Protein AF-A0A396HWR1-F1 (afdb_monomer_lite)

Sequence (103 aa):
MTTCLCCSFVNDVKPKALEPFNDYQQVEIIKKGYGFRAKSVASDGIPPGLLRKKRWKLKASTPRNHHLSEALGSNDSLRLKLPNFNFPIFNDCSESGIVHLCL

pLDDT: mean 78.39, std 14.37, range [38.88, 94.94]

Foldseek 3Di:
DDDDDDDDDDDDDDDDPDDPPPQLNDWDWDDDPQAIAIDGSPPPHQDDDPNNDPRDHDDDDDDPPDDDDDDDPPPVVVVVDDPDPPDDPPDPDDDDDDDDDDD

Radius of gyration: 20.49 Å; chains: 1; bounding box: 56×48×33 Å

Structure (mmCIF, N/CA/C/O backbone):
data_AF-A0A396HWR1-F1
#
_entry.id   AF-A0A396HWR1-F1
#
loop_
_atom_site.group_PDB
_atom_site.id
_atom_site.type_symbol
_atom_site.label_atom_id
_atom_site.label_alt_id
_atom_site.label_comp_id
_atom_site.label_asym_id
_atom_site.label_entity_id
_atom_site.label_seq_id
_atom_site.pdbx_PDB_ins_code
_atom_site.Cartn_x
_atom_site.Cartn_y
_atom_site.Cartn_z
_atom_site.occupancy
_atom_site.B_iso_or_equiv
_atom_site.auth_seq_id
_atom_site.auth_comp_id
_atom_site.auth_asym_id
_atom_site.auth_atom_id
_atom_site.pdbx_PDB_model_num
ATOM 1 N N . MET A 1 1 ? 9.710 -14.197 -15.052 1.00 64.75 1 MET A N 1
ATOM 2 C CA . MET A 1 1 ? 9.563 -14.620 -13.643 1.00 64.75 1 MET A CA 1
ATOM 3 C C . MET A 1 1 ? 10.560 -15.734 -13.411 1.00 64.75 1 MET A C 1
ATOM 5 O O . MET A 1 1 ? 10.519 -16.707 -14.150 1.00 64.75 1 MET A O 1
ATOM 9 N N . THR A 1 2 ? 11.488 -15.563 -12.476 1.00 68.12 2 THR A N 1
ATOM 10 C CA . THR A 1 2 ? 12.534 -16.560 -12.216 1.00 68.12 2 THR A CA 1
ATOM 11 C C . THR A 1 2 ? 12.135 -17.360 -10.988 1.00 68.12 2 THR A C 1
ATOM 13 O O . THR A 1 2 ? 11.920 -16.789 -9.919 1.00 68.12 2 THR A O 1
ATOM 16 N N . THR A 1 3 ? 11.989 -18.670 -11.133 1.00 63.16 3 THR A N 1
ATOM 17 C CA . THR A 1 3 ? 11.651 -19.578 -10.033 1.00 63.16 3 THR A CA 1
ATOM 18 C C . THR A 1 3 ? 12.909 -20.313 -9.591 1.00 63.16 3 THR A C 1
ATOM 20 O O . THR A 1 3 ? 13.516 -21.017 -10.392 1.00 63.16 3 THR A O 1
ATOM 23 N N . CYS A 1 4 ? 13.309 -20.158 -8.330 1.00 54.94 4 CYS A N 1
ATOM 24 C CA . CYS A 1 4 ? 14.397 -20.928 -7.726 1.00 54.94 4 CYS A CA 1
ATOM 25 C C . CYS A 1 4 ? 13.879 -21.608 -6.460 1.00 54.94 4 CYS A C 1
ATOM 27 O O . CYS A 1 4 ? 13.476 -20.900 -5.541 1.00 54.94 4 CYS A O 1
ATOM 29 N N . LEU A 1 5 ? 13.899 -22.949 -6.441 1.00 66.75 5 LEU A N 1
ATOM 30 C CA . LEU A 1 5 ? 13.613 -23.889 -5.338 1.00 66.75 5 LEU A CA 1
ATOM 31 C C . LEU A 1 5 ? 12.325 -23.635 -4.522 1.00 66.75 5 LEU A C 1
ATOM 33 O O . LEU A 1 5 ? 11.422 -24.463 -4.528 1.00 66.75 5 LEU A O 1
ATOM 37 N N . CYS A 1 6 ? 12.217 -22.501 -3.832 1.00 60.34 6 CYS A N 1
ATOM 38 C CA . CYS A 1 6 ? 11.095 -22.097 -2.979 1.00 60.34 6 CYS A CA 1
ATOM 39 C C . CYS A 1 6 ? 10.694 -20.611 -3.123 1.00 60.34 6 CYS A C 1
ATOM 41 O O . CYS A 1 6 ? 9.816 -20.129 -2.404 1.00 60.34 6 CYS A O 1
ATOM 43 N N . CYS A 1 7 ? 11.295 -19.884 -4.070 1.00 61.53 7 CYS A N 1
ATOM 44 C CA . CYS A 1 7 ? 11.106 -18.451 -4.271 1.00 61.53 7 CYS A CA 1
ATOM 45 C C . CYS A 1 7 ? 10.810 -18.120 -5.740 1.00 61.53 7 CYS A C 1
ATOM 47 O O . CYS A 1 7 ? 11.540 -18.508 -6.654 1.00 61.53 7 CYS A O 1
ATOM 49 N N . SER A 1 8 ? 9.755 -17.337 -5.963 1.00 68.94 8 SER A N 1
ATOM 50 C CA . SER A 1 8 ? 9.475 -16.683 -7.240 1.00 68.94 8 SER A CA 1
ATOM 51 C C . SER A 1 8 ? 9.969 -15.238 -7.193 1.00 68.94 8 SER A C 1
ATOM 53 O O . SER A 1 8 ? 9.461 -14.431 -6.407 1.00 68.94 8 SER A O 1
ATOM 55 N N . PHE A 1 9 ? 10.926 -14.901 -8.052 1.00 72.50 9 PHE A N 1
ATOM 56 C CA . PHE A 1 9 ? 11.429 -13.544 -8.223 1.00 72.50 9 PHE A CA 1
ATOM 57 C C . PHE A 1 9 ? 10.797 -12.920 -9.469 1.00 72.50 9 PHE A C 1
ATOM 59 O O . PHE A 1 9 ? 10.895 -13.442 -10.585 1.00 72.50 9 PHE A O 1
ATOM 66 N N . VAL A 1 10 ? 10.115 -11.796 -9.267 1.00 82.94 10 VAL A N 1
ATOM 67 C CA . VAL A 1 10 ? 9.589 -10.955 -10.346 1.00 82.94 10 VAL A CA 1
ATOM 68 C C . VAL A 1 10 ? 10.279 -9.614 -10.215 1.00 82.94 10 VAL A C 1
ATOM 70 O O . VAL A 1 10 ? 10.230 -9.009 -9.140 1.00 82.94 10 VAL A O 1
ATOM 73 N N . ASN A 1 11 ? 10.934 -9.206 -11.298 1.00 85.56 11 ASN A N 1
ATOM 74 C CA . ASN A 1 11 ? 11.530 -7.889 -11.418 1.00 85.56 11 ASN A CA 1
ATOM 75 C C . ASN A 1 11 ? 10.404 -6.888 -11.639 1.00 85.56 11 ASN A C 1
ATOM 77 O O . ASN A 1 11 ? 9.645 -7.016 -12.601 1.00 85.56 11 ASN A O 1
ATOM 81 N N . ASP A 1 12 ? 10.292 -5.928 -10.731 1.00 87.25 12 ASP A N 1
ATOM 82 C CA . ASP A 1 12 ? 9.297 -4.877 -10.863 1.00 87.25 12 ASP A CA 1
ATOM 83 C C . ASP A 1 12 ? 9.686 -3.956 -12.026 1.00 87.25 12 ASP A C 1
ATOM 85 O O . ASP A 1 12 ? 10.856 -3.611 -12.218 1.00 87.25 12 ASP A O 1
ATOM 89 N N . VAL A 1 13 ? 8.692 -3.572 -12.823 1.00 88.06 13 VAL A N 1
ATOM 90 C CA . VAL A 1 13 ? 8.870 -2.567 -13.874 1.00 88.06 13 VAL A CA 1
ATOM 91 C C . VAL A 1 13 ? 9.071 -1.186 -13.246 1.00 88.06 13 VAL A C 1
ATOM 93 O O . VAL A 1 13 ? 8.654 -0.940 -12.112 1.00 88.06 13 VAL A O 1
ATOM 96 N N . LYS A 1 14 ? 9.696 -0.259 -13.984 1.00 90.88 14 LYS A N 1
ATOM 97 C CA . LYS A 1 14 ? 9.815 1.133 -13.526 1.00 90.88 14 LYS A CA 1
ATOM 98 C C . LYS A 1 14 ? 8.417 1.708 -13.231 1.00 90.88 14 LYS A C 1
ATOM 100 O O . LYS A 1 14 ? 7.522 1.497 -14.056 1.00 90.88 14 LYS A O 1
ATOM 105 N N . PRO A 1 15 ? 8.229 2.429 -12.107 1.00 88.38 15 PRO A N 1
ATOM 106 C CA . PRO A 1 15 ? 6.963 3.086 -11.806 1.00 88.38 15 PRO A CA 1
ATOM 107 C C . PRO A 1 15 ? 6.517 3.985 -12.960 1.00 88.38 15 PRO A C 1
ATOM 109 O O . PRO A 1 15 ? 7.336 4.674 -13.571 1.00 88.38 15 PRO A O 1
ATOM 112 N N . LYS A 1 16 ? 5.219 3.959 -13.251 1.00 89.69 16 LYS A N 1
ATOM 113 C CA . LYS A 1 16 ? 4.562 4.826 -14.233 1.00 89.69 16 LYS A CA 1
ATOM 1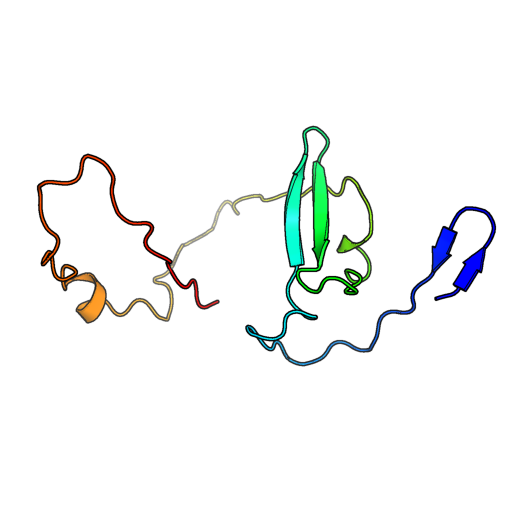14 C C . LYS A 1 16 ? 3.667 5.827 -13.505 1.00 89.69 16 LYS A C 1
ATOM 116 O O . LYS A 1 16 ? 3.423 5.675 -12.309 1.00 89.69 16 LYS A O 1
ATOM 121 N N . ALA A 1 17 ? 3.201 6.846 -14.224 1.00 94.62 17 ALA A N 1
ATOM 122 C CA . ALA A 1 17 ? 2.181 7.750 -13.704 1.00 94.62 17 ALA A CA 1
ATOM 123 C C . ALA A 1 17 ? 0.930 6.959 -13.281 1.00 94.62 17 ALA A C 1
ATOM 125 O O . ALA A 1 17 ? 0.606 5.940 -13.901 1.00 94.62 17 ALA A O 1
ATOM 126 N N . LEU A 1 18 ? 0.269 7.423 -12.215 1.00 89.88 18 LEU A N 1
ATOM 127 C CA . LEU A 1 18 ? -0.944 6.795 -11.706 1.00 89.88 18 LEU A CA 1
ATOM 128 C C . LEU A 1 18 ? -2.057 6.903 -12.752 1.00 89.88 18 LEU A C 1
ATOM 130 O O . LEU A 1 18 ? -2.445 8.000 -13.143 1.00 89.88 18 LEU A O 1
ATOM 134 N N . GLU A 1 19 ? -2.581 5.756 -13.163 1.00 94.56 19 GLU A N 1
ATOM 135 C CA . GLU A 1 19 ? -3.728 5.618 -14.055 1.00 94.56 19 GLU A CA 1
ATOM 136 C C . GLU A 1 19 ? -4.842 4.910 -13.272 1.00 94.56 19 GLU A C 1
ATOM 138 O O . GLU A 1 19 ? -4.823 3.682 -13.164 1.00 94.56 19 GLU A O 1
ATOM 143 N N . PRO A 1 20 ? -5.808 5.650 -12.696 1.00 87.44 20 PRO A N 1
ATOM 144 C CA . PRO A 1 20 ? -6.773 5.085 -11.752 1.00 87.44 20 PRO A CA 1
ATOM 145 C C . PRO A 1 20 ? -7.599 3.923 -12.308 1.00 87.44 20 PRO A C 1
ATOM 147 O O . PRO A 1 20 ? -7.957 3.026 -11.558 1.00 87.44 20 PRO A O 1
ATOM 150 N N . PHE A 1 21 ? -7.868 3.906 -13.615 1.00 91.94 21 PHE A N 1
ATOM 151 C CA . PHE A 1 21 ? -8.657 2.866 -14.291 1.00 91.94 21 PHE A CA 1
ATOM 152 C C . PHE A 1 21 ? -7.807 1.737 -14.890 1.00 91.94 21 PHE A C 1
ATOM 154 O O . PHE A 1 21 ? -8.327 0.883 -15.599 1.00 91.94 21 PHE A O 1
ATOM 161 N N . ASN A 1 22 ? -6.496 1.739 -14.645 1.00 92.75 22 ASN A N 1
ATOM 162 C CA . ASN A 1 22 ? -5.612 0.676 -15.092 1.00 92.75 22 ASN A CA 1
ATOM 163 C C . ASN A 1 22 ? -5.559 -0.433 -14.033 1.00 92.75 22 ASN A C 1
ATOM 165 O O . ASN A 1 22 ? -4.905 -0.289 -12.997 1.00 92.75 22 ASN A O 1
ATOM 169 N N . ASP A 1 23 ? -6.203 -1.564 -14.316 1.00 94.62 23 ASP A N 1
ATOM 170 C CA . ASP A 1 23 ? -6.298 -2.710 -13.402 1.00 94.62 23 ASP A CA 1
ATOM 171 C C . ASP A 1 23 ? -4.933 -3.265 -12.961 1.00 94.62 23 ASP A C 1
ATOM 173 O O . ASP A 1 23 ? -4.809 -3.831 -11.871 1.00 94.62 23 ASP A O 1
ATOM 1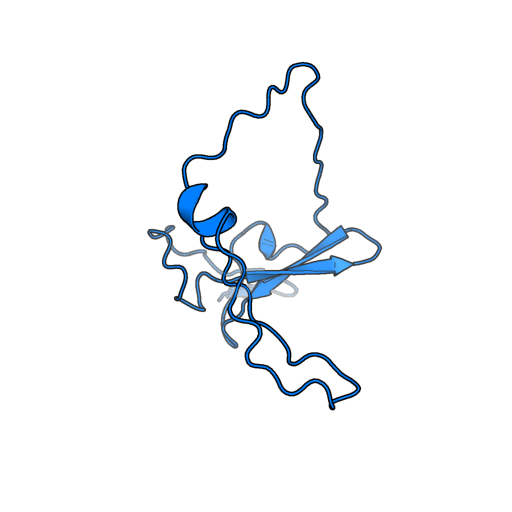77 N N . TYR A 1 24 ? -3.881 -3.072 -13.766 1.00 92.62 24 TYR A N 1
ATOM 178 C CA . TYR A 1 24 ? -2.515 -3.478 -13.422 1.00 92.62 24 TYR A CA 1
ATOM 179 C C . TYR A 1 24 ? -1.854 -2.561 -12.383 1.00 92.62 24 TYR A C 1
ATOM 181 O O . TYR A 1 24 ? -0.873 -2.962 -11.753 1.00 92.62 24 TYR A O 1
ATOM 189 N N . GLN A 1 25 ? -2.366 -1.342 -12.191 1.00 91.94 25 GLN A N 1
ATOM 190 C CA . GLN A 1 25 ? -1.932 -0.432 -11.128 1.00 91.94 25 GLN A CA 1
ATOM 191 C C . GLN A 1 25 ? -2.793 -0.559 -9.864 1.00 91.94 25 GLN A C 1
ATOM 193 O O . GLN A 1 25 ? -2.361 -0.157 -8.781 1.00 91.94 25 GLN A O 1
ATOM 198 N N . GLN A 1 26 ? -3.983 -1.153 -9.976 1.00 93.44 26 GLN A N 1
ATOM 199 C CA . GLN A 1 26 ? -4.882 -1.352 -8.849 1.00 93.44 26 GLN A CA 1
ATOM 200 C C . GLN A 1 26 ? -4.516 -2.587 -8.017 1.00 93.44 26 GLN A C 1
ATOM 202 O O . GLN A 1 26 ? -4.223 -3.684 -8.512 1.00 93.44 26 GLN A O 1
ATOM 207 N N . VAL A 1 27 ? -4.580 -2.409 -6.699 1.00 93.56 27 VAL A N 1
ATOM 208 C CA . VAL A 1 27 ? -4.330 -3.459 -5.715 1.00 93.56 27 VAL A CA 1
ATOM 209 C C . VAL A 1 27 ? -5.385 -3.423 -4.619 1.00 93.56 27 VAL A C 1
ATOM 211 O O . VAL A 1 27 ? -5.690 -2.380 -4.049 1.00 93.56 27 VAL A O 1
ATOM 214 N N . GLU A 1 28 ? -5.907 -4.591 -4.276 1.00 94.06 28 GLU A N 1
ATOM 215 C CA . GLU A 1 28 ? -6.805 -4.776 -3.148 1.00 94.06 28 GLU A CA 1
ATOM 216 C C . GLU A 1 28 ? -5.983 -5.033 -1.878 1.00 94.06 28 GLU A C 1
ATOM 218 O O . GLU A 1 28 ? -5.185 -5.978 -1.810 1.00 94.06 28 GLU A O 1
ATOM 223 N N . ILE A 1 29 ? -6.178 -4.199 -0.853 1.00 93.19 29 ILE A N 1
ATOM 224 C CA . ILE A 1 29 ? -5.568 -4.381 0.466 1.00 93.19 29 ILE A CA 1
ATOM 225 C C . ILE A 1 29 ? -6.518 -5.182 1.352 1.00 93.19 29 ILE A C 1
ATOM 227 O O . ILE A 1 29 ? -7.591 -4.726 1.731 1.00 93.19 29 ILE A O 1
ATOM 231 N N . ILE A 1 30 ? -6.069 -6.364 1.761 1.00 92.69 30 ILE A N 1
ATOM 232 C CA . ILE A 1 30 ? -6.856 -7.303 2.551 1.00 92.69 30 ILE A CA 1
ATOM 233 C C . ILE A 1 30 ? -6.289 -7.364 3.970 1.00 92.69 30 ILE A C 1
ATOM 235 O O . ILE A 1 30 ? -5.150 -7.799 4.190 1.00 92.69 30 ILE A O 1
ATOM 239 N N . LYS A 1 31 ? -7.106 -6.986 4.958 1.00 91.25 31 LYS A N 1
ATOM 240 C CA . LYS A 1 31 ? -6.797 -7.158 6.384 1.00 91.25 31 LYS A CA 1
ATOM 241 C C . LYS A 1 31 ? -6.917 -8.633 6.782 1.00 91.25 31 LYS A C 1
ATOM 243 O O . LYS A 1 31 ? -7.885 -9.313 6.450 1.00 91.25 31 LYS A O 1
ATOM 248 N N . LYS A 1 32 ? -5.931 -9.138 7.517 1.00 89.62 32 LYS A N 1
ATOM 249 C CA . LYS A 1 32 ? -5.892 -10.469 8.140 1.00 89.62 32 LYS A CA 1
ATOM 250 C C . LYS A 1 32 ? -5.594 -10.313 9.636 1.00 89.62 32 LYS A C 1
ATOM 252 O O . LYS A 1 32 ? -5.105 -9.276 10.072 1.00 89.62 32 LYS A O 1
ATOM 257 N N . GLY A 1 33 ? -5.851 -11.353 10.432 1.00 89.06 33 GLY A N 1
ATOM 258 C CA . GLY A 1 33 ? -5.651 -11.294 11.890 1.00 89.06 33 GLY A CA 1
ATOM 259 C C . GLY A 1 33 ? -4.223 -10.919 12.320 1.00 89.06 33 GLY A C 1
ATOM 260 O O . GLY A 1 33 ? -4.034 -10.274 13.341 1.00 89.06 33 GLY A O 1
ATOM 261 N N . TYR A 1 34 ? -3.217 -11.257 11.511 1.00 87.56 34 TYR A N 1
ATOM 262 C CA . TYR A 1 34 ? -1.793 -11.021 11.790 1.00 87.56 34 TYR A CA 1
ATOM 263 C C . TYR A 1 34 ? -1.147 -9.942 10.899 1.00 87.56 34 TYR A C 1
ATOM 265 O O . TYR A 1 34 ? 0.075 -9.915 10.753 1.00 87.56 34 TYR A O 1
ATOM 273 N N . GLY A 1 35 ? -1.941 -9.074 10.267 1.00 91.19 35 GLY A N 1
ATOM 274 C CA . GLY A 1 35 ? -1.448 -7.983 9.419 1.00 91.19 35 GLY A CA 1
ATOM 275 C C . GLY A 1 35 ? -2.212 -7.882 8.107 1.00 91.19 35 GLY A C 1
ATOM 276 O O . GLY A 1 35 ? -3.360 -8.297 8.012 1.00 91.19 35 GLY A O 1
ATOM 277 N N . PHE A 1 36 ? -1.573 -7.353 7.077 1.00 92.62 36 PHE A N 1
ATOM 278 C CA . PHE A 1 36 ? -2.198 -7.108 5.785 1.00 92.62 36 PHE A CA 1
ATOM 279 C C . PHE A 1 36 ? -1.529 -7.923 4.678 1.00 92.62 36 PHE A C 1
ATOM 281 O O . PHE A 1 36 ? -0.403 -8.427 4.805 1.00 92.62 36 PHE A O 1
ATOM 288 N N . ARG A 1 37 ? -2.265 -8.090 3.585 1.00 92.44 37 ARG A N 1
ATOM 289 C CA . ARG A 1 37 ? -1.794 -8.655 2.323 1.00 92.44 37 ARG A CA 1
ATOM 290 C C . ARG A 1 37 ? -2.358 -7.804 1.192 1.00 92.44 37 ARG A C 1
ATOM 292 O O . ARG A 1 37 ? -3.457 -7.286 1.335 1.00 92.44 37 ARG A O 1
ATOM 299 N N . ALA A 1 38 ? -1.637 -7.703 0.082 1.00 93.19 38 ALA A N 1
ATOM 300 C CA . ALA A 1 38 ? -2.186 -7.142 -1.143 1.00 93.19 38 ALA A CA 1
ATOM 301 C C . ALA A 1 38 ? -2.446 -8.233 -2.191 1.00 93.19 38 ALA A C 1
ATOM 303 O O . ALA A 1 38 ? -1.766 -9.270 -2.212 1.00 93.19 38 ALA A O 1
ATOM 304 N N . LYS A 1 39 ? -3.419 -7.983 -3.061 1.00 93.06 39 LYS A N 1
ATOM 305 C CA . LYS A 1 39 ? -3.728 -8.765 -4.262 1.00 93.06 39 LYS A CA 1
ATOM 306 C C . LYS A 1 39 ? -3.867 -7.788 -5.432 1.00 93.06 39 LYS A C 1
ATOM 308 O O . LYS A 1 39 ? -4.353 -6.686 -5.220 1.00 93.06 39 LYS A O 1
ATOM 313 N N . SER A 1 40 ? -3.416 -8.149 -6.632 1.00 93.50 40 SER A N 1
ATOM 314 C CA . SER A 1 40 ? -3.713 -7.332 -7.815 1.00 93.50 40 SER A CA 1
ATOM 315 C C . SER A 1 40 ? -5.176 -7.515 -8.216 1.00 93.50 40 SER A C 1
ATOM 317 O O . SER A 1 40 ? -5.735 -8.599 -8.015 1.00 93.50 40 SER A O 1
ATOM 319 N N . VAL A 1 41 ? -5.786 -6.449 -8.733 1.00 94.69 41 VAL A N 1
ATOM 320 C CA . VAL A 1 41 ? -7.127 -6.517 -9.325 1.00 94.69 41 VAL A CA 1
ATOM 321 C C . VAL A 1 41 ? -7.071 -7.274 -10.652 1.00 94.69 41 VAL A C 1
ATOM 323 O O . VAL A 1 41 ? -7.877 -8.180 -10.864 1.00 94.69 41 VAL A O 1
ATOM 326 N N . ALA A 1 42 ? -6.065 -6.992 -11.486 1.00 94.94 42 ALA A N 1
ATOM 327 C CA . ALA A 1 42 ? -5.784 -7.777 -12.682 1.00 94.94 42 ALA A CA 1
ATOM 328 C C . ALA A 1 42 ? -5.515 -9.253 -12.330 1.00 94.94 42 ALA A C 1
ATOM 330 O O . ALA A 1 42 ? -4.743 -9.572 -11.420 1.00 94.94 42 ALA A O 1
ATOM 331 N N . SER A 1 43 ? -6.156 -10.164 -13.065 1.00 93.19 43 SER A N 1
ATOM 332 C CA . SER A 1 43 ? -6.127 -11.608 -12.777 1.00 93.19 43 SER A CA 1
ATOM 333 C C . SER A 1 43 ? -4.726 -12.235 -12.860 1.00 93.19 43 SER A C 1
ATOM 335 O O . SER A 1 43 ? -4.398 -13.129 -12.079 1.00 93.19 43 SER A O 1
ATOM 337 N N . ASP A 1 44 ? -3.889 -11.724 -13.760 1.00 92.25 44 ASP A N 1
ATOM 338 C CA . ASP A 1 44 ? -2.482 -12.069 -13.983 1.00 92.25 44 ASP A CA 1
ATOM 339 C C . ASP A 1 44 ? -1.516 -11.065 -13.325 1.00 92.25 44 ASP A C 1
ATOM 341 O O . ASP A 1 44 ? -0.293 -11.205 -13.407 1.00 92.25 44 ASP A O 1
ATOM 345 N N . GLY A 1 45 ? -2.058 -10.051 -12.651 1.00 91.31 45 GLY A N 1
ATOM 346 C CA . GLY A 1 45 ? -1.295 -8.975 -12.052 1.00 91.31 45 GLY A CA 1
ATOM 347 C C . GLY A 1 45 ? -0.512 -9.424 -10.820 1.00 91.31 45 GLY A C 1
ATOM 348 O O . GLY A 1 45 ? -0.983 -10.171 -9.955 1.00 91.31 45 GLY A O 1
ATOM 349 N N . ILE A 1 46 ? 0.714 -8.916 -10.705 1.00 91.00 46 ILE A N 1
ATOM 350 C CA . ILE A 1 46 ? 1.606 -9.217 -9.586 1.00 91.00 46 ILE A CA 1
ATOM 351 C C . ILE A 1 46 ? 1.860 -7.926 -8.807 1.00 91.00 46 ILE A C 1
ATOM 353 O O . ILE A 1 46 ? 2.480 -7.012 -9.348 1.00 91.00 46 ILE A O 1
ATOM 357 N N . PRO A 1 47 ? 1.457 -7.844 -7.523 1.00 90.62 47 PRO A N 1
ATOM 358 C CA . PRO A 1 47 ? 1.723 -6.665 -6.712 1.00 90.62 47 PRO A CA 1
ATOM 359 C C . PRO 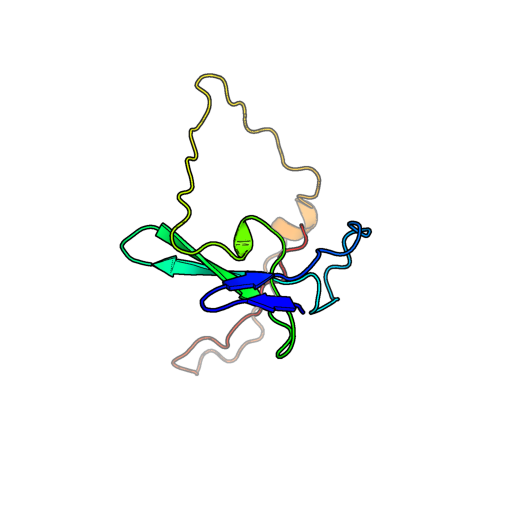A 1 47 ? 3.223 -6.330 -6.644 1.00 90.62 47 PRO A C 1
ATOM 361 O O . PRO A 1 47 ? 4.055 -7.253 -6.561 1.00 90.62 47 PRO A O 1
ATOM 364 N N . PRO A 1 48 ? 3.578 -5.034 -6.635 1.00 88.00 48 PRO A N 1
ATOM 365 C CA . PRO A 1 48 ? 4.966 -4.595 -6.593 1.00 88.00 48 PRO A CA 1
ATOM 366 C C . PRO A 1 48 ? 5.585 -4.801 -5.205 1.00 88.00 48 PRO A C 1
ATOM 368 O O . PRO A 1 48 ? 4.911 -4.696 -4.175 1.00 88.00 48 PRO A O 1
ATOM 371 N N . GLY A 1 49 ? 6.890 -5.071 -5.178 1.00 84.88 49 GLY A N 1
ATOM 372 C CA . GLY A 1 49 ? 7.773 -5.007 -4.013 1.00 84.88 49 GLY A CA 1
ATOM 373 C C . GLY A 1 49 ? 7.162 -5.425 -2.672 1.00 84.88 49 GLY A C 1
ATOM 374 O O . GLY A 1 49 ? 6.873 -6.599 -2.422 1.00 84.88 49 GLY A O 1
ATOM 375 N N . LEU A 1 50 ? 7.007 -4.444 -1.773 1.00 82.12 50 LEU A N 1
ATOM 376 C CA . LEU A 1 50 ? 6.532 -4.643 -0.398 1.00 82.12 50 LEU A CA 1
ATOM 377 C C . LEU A 1 50 ? 5.143 -5.290 -0.340 1.00 82.12 50 LEU A C 1
ATOM 379 O O . LEU A 1 50 ? 4.898 -6.123 0.532 1.00 82.12 50 LEU A O 1
ATOM 383 N N . LEU A 1 51 ? 4.258 -4.950 -1.278 1.00 89.69 51 LEU A N 1
ATOM 384 C CA . LEU A 1 51 ? 2.876 -5.427 -1.302 1.00 89.69 51 LEU A CA 1
ATOM 385 C C . LEU A 1 51 ? 2.780 -6.923 -1.626 1.00 89.69 51 LEU A C 1
ATOM 387 O O . LEU A 1 51 ? 1.810 -7.579 -1.242 1.00 89.69 51 LEU A O 1
ATOM 391 N N . ARG A 1 52 ? 3.818 -7.487 -2.258 1.00 87.19 52 ARG A N 1
ATOM 392 C CA . ARG A 1 52 ? 3.949 -8.930 -2.498 1.00 87.19 52 ARG A CA 1
ATOM 393 C C . ARG A 1 52 ? 4.237 -9.714 -1.217 1.00 87.19 52 ARG A C 1
ATOM 395 O O . ARG A 1 52 ? 3.886 -10.894 -1.123 1.00 87.19 52 ARG A O 1
ATOM 402 N N . LYS A 1 53 ? 4.872 -9.086 -0.219 1.00 85.69 53 LYS A N 1
ATOM 403 C CA . LYS A 1 53 ? 5.150 -9.734 1.068 1.00 85.69 53 LYS A CA 1
ATOM 404 C C . LYS A 1 53 ? 3.839 -9.980 1.810 1.00 85.69 53 LYS A C 1
ATOM 406 O O . LYS A 1 53 ? 2.917 -9.169 1.797 1.00 85.69 53 LYS A O 1
ATOM 411 N N . LYS A 1 54 ? 3.748 -11.118 2.492 1.00 81.81 54 LYS A N 1
ATOM 412 C CA . LYS A 1 54 ? 2.610 -11.418 3.368 1.00 81.81 54 LYS A CA 1
ATOM 413 C C . LYS A 1 54 ? 2.852 -10.788 4.743 1.00 81.81 54 LYS A C 1
ATOM 415 O O . LYS A 1 54 ? 3.991 -10.742 5.198 1.00 81.81 54 LYS A O 1
ATOM 420 N N . ARG A 1 55 ? 1.769 -10.416 5.436 1.00 87.56 55 ARG A N 1
ATOM 421 C CA . ARG A 1 55 ? 1.770 -10.022 6.860 1.00 87.56 55 ARG A CA 1
ATOM 422 C C . ARG A 1 55 ? 2.497 -8.709 7.167 1.00 87.56 55 ARG A C 1
ATOM 424 O O . ARG A 1 55 ? 3.091 -8.570 8.235 1.00 87.56 55 ARG A O 1
ATOM 431 N N . TRP A 1 56 ? 2.454 -7.734 6.265 1.00 90.62 56 TRP A N 1
ATOM 432 C CA . TRP A 1 56 ? 2.954 -6.399 6.596 1.00 90.62 56 TRP A CA 1
ATOM 433 C C . TRP A 1 56 ? 2.024 -5.716 7.608 1.00 90.62 56 TRP A C 1
ATOM 435 O O . TRP A 1 56 ? 0.834 -6.023 7.693 1.00 90.62 56 TRP A O 1
ATOM 445 N N . LYS A 1 57 ? 2.585 -4.823 8.427 1.00 88.69 57 LYS A N 1
ATOM 446 C CA . LYS A 1 57 ? 1.859 -4.073 9.458 1.00 88.69 57 LYS A CA 1
ATOM 447 C C . LYS A 1 57 ? 1.823 -2.604 9.062 1.00 88.69 57 LYS A C 1
ATOM 449 O O . LYS A 1 57 ? 2.846 -2.064 8.654 1.00 88.69 57 LYS A O 1
ATOM 454 N N . LEU A 1 58 ? 0.670 -1.968 9.229 1.00 83.38 58 LEU A N 1
ATOM 455 C CA . LEU A 1 58 ? 0.543 -0.518 9.141 1.00 83.38 58 LEU A CA 1
ATOM 456 C C . LEU A 1 58 ? 0.659 0.071 10.536 1.00 83.38 58 LEU A C 1
ATOM 458 O O . LEU A 1 58 ? 0.032 -0.418 11.476 1.00 83.38 58 LEU A O 1
ATOM 462 N N . LYS A 1 59 ? 1.457 1.125 10.655 1.00 82.62 59 LYS A N 1
ATOM 463 C CA . LYS A 1 59 ? 1.462 1.997 11.822 1.00 82.62 59 LYS A CA 1
ATOM 464 C C . LYS A 1 59 ? 0.963 3.349 11.347 1.00 82.62 59 LYS A C 1
ATOM 466 O O . LYS A 1 59 ? 1.613 3.976 10.519 1.00 82.62 59 LYS A O 1
ATOM 471 N N . ALA A 1 60 ? -0.190 3.755 11.851 1.00 82.50 60 ALA A N 1
ATOM 472 C CA . ALA A 1 60 ? -0.687 5.109 11.701 1.00 82.50 60 ALA A CA 1
ATOM 473 C C . ALA A 1 60 ? -0.647 5.760 13.081 1.00 82.50 60 ALA A C 1
ATOM 475 O O . ALA A 1 60 ? -1.020 5.138 14.076 1.00 82.50 60 ALA A O 1
ATOM 476 N N . SER A 1 61 ? -0.162 6.992 13.141 1.00 85.62 61 SER A N 1
ATOM 477 C CA . SER A 1 61 ? -0.158 7.794 14.357 1.00 85.62 61 SER A CA 1
ATOM 478 C C . SER A 1 61 ? -0.576 9.202 13.999 1.00 85.62 61 SER A C 1
ATOM 480 O O . SER A 1 61 ? 0.012 9.808 13.103 1.00 85.62 61 SER A O 1
ATOM 482 N N . THR A 1 62 ? -1.556 9.726 14.718 1.00 83.62 62 THR A N 1
ATOM 483 C CA . THR A 1 62 ? -1.965 11.115 14.575 1.00 83.62 62 THR A CA 1
ATOM 484 C C . THR A 1 62 ? -0.912 12.019 15.234 1.00 83.62 62 THR A C 1
ATOM 486 O O . THR A 1 62 ? -0.608 11.821 16.415 1.00 83.62 62 THR A O 1
ATOM 489 N N . PRO A 1 63 ? -0.316 12.987 14.512 1.00 83.19 63 PRO A N 1
ATOM 490 C CA . PRO A 1 63 ? 0.618 13.942 15.103 1.00 83.19 63 PRO A CA 1
ATOM 491 C C . PRO A 1 63 ? -0.063 14.753 16.209 1.00 83.19 63 PRO A C 1
ATOM 493 O O . PRO A 1 63 ? -1.231 15.108 16.085 1.00 83.19 63 PRO A O 1
ATOM 496 N N . ARG A 1 64 ? 0.660 15.121 17.273 1.00 83.88 64 ARG A N 1
ATOM 497 C CA . ARG A 1 64 ? 0.077 15.950 18.349 1.00 83.88 64 ARG A CA 1
ATOM 498 C C . ARG A 1 64 ? -0.383 17.329 17.855 1.00 83.88 64 ARG A C 1
ATOM 500 O O . ARG A 1 64 ? -1.387 17.828 18.336 1.00 83.88 64 ARG A O 1
ATOM 507 N N . ASN A 1 65 ? 0.295 17.881 16.847 1.00 85.12 65 ASN A N 1
ATOM 508 C CA . ASN A 1 65 ? 0.014 19.199 16.270 1.00 85.12 65 ASN A CA 1
ATOM 509 C C . ASN A 1 65 ? -0.615 19.085 14.870 1.00 85.12 65 ASN A C 1
ATOM 511 O O . ASN A 1 65 ? -0.201 19.776 13.942 1.00 85.12 65 ASN A O 1
ATOM 515 N N . HIS A 1 66 ? -1.552 18.154 14.679 1.00 78.12 66 HIS A N 1
ATOM 516 C CA . HIS A 1 66 ? -2.273 18.045 13.412 1.00 78.12 66 HIS A CA 1
ATOM 517 C C . HIS A 1 66 ? -3.423 19.061 13.394 1.00 78.12 66 HIS A C 1
ATOM 519 O O . HIS A 1 66 ? -4.381 18.942 14.150 1.00 78.12 66 HIS A O 1
ATOM 525 N N . HIS A 1 67 ? -3.329 20.069 12.530 1.00 80.31 67 HIS A N 1
ATOM 526 C CA . HIS A 1 67 ? -4.477 20.895 12.170 1.00 80.31 67 HIS A CA 1
ATOM 527 C C . HIS A 1 67 ? -5.043 20.352 10.864 1.00 80.31 67 HIS A C 1
ATOM 529 O O . HIS A 1 67 ? -4.387 20.410 9.826 1.00 80.31 67 HIS A O 1
ATOM 535 N N . LEU A 1 68 ? -6.246 19.784 10.924 1.00 77.12 68 LEU A N 1
ATOM 536 C CA . LEU A 1 68 ? -6.992 19.438 9.721 1.00 77.12 68 LEU A CA 1
ATOM 537 C C . LEU A 1 68 ? -7.506 20.747 9.119 1.00 77.12 68 LEU A C 1
ATOM 539 O O . LEU A 1 68 ? -8.356 21.409 9.711 1.00 77.12 68 LEU A O 1
ATOM 543 N N . SER A 1 69 ? -6.944 21.145 7.982 1.00 76.06 69 SER A N 1
ATOM 544 C CA . SER A 1 69 ? -7.515 22.201 7.153 1.00 76.06 69 SER A CA 1
ATOM 545 C C . SER A 1 69 ? -8.633 21.632 6.285 1.00 76.06 69 SER A C 1
ATOM 547 O O . SER A 1 69 ? -8.744 20.418 6.096 1.00 76.06 69 SER A O 1
ATOM 549 N N . GLU A 1 70 ? -9.444 22.521 5.724 1.00 76.12 70 GLU A N 1
ATOM 550 C CA . GLU A 1 70 ? -10.403 22.153 4.692 1.00 76.12 70 GLU A CA 1
ATOM 551 C C . GLU A 1 70 ? -9.698 21.424 3.533 1.00 76.12 70 GLU A C 1
ATOM 553 O O . GLU A 1 70 ? -8.610 21.816 3.097 1.00 76.12 70 GLU A O 1
ATOM 558 N N . ALA A 1 71 ? -10.287 20.317 3.075 1.00 76.44 71 ALA A N 1
ATOM 559 C CA . ALA A 1 71 ? -9.742 19.543 1.970 1.00 76.44 71 ALA A CA 1
ATOM 560 C C . ALA A 1 71 ? -9.999 20.279 0.647 1.00 76.44 71 ALA A C 1
ATOM 562 O O . ALA A 1 71 ? -11.151 20.525 0.283 1.00 76.44 71 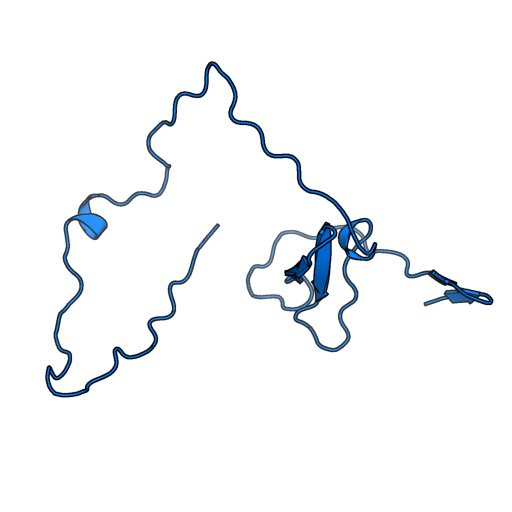ALA A O 1
ATOM 563 N N . LEU A 1 72 ? -8.931 20.584 -0.095 1.00 66.38 72 LEU A N 1
ATOM 564 C CA . LEU A 1 72 ? -9.034 21.127 -1.449 1.00 66.38 72 LEU A CA 1
ATOM 565 C C . LEU A 1 72 ? -9.789 20.119 -2.327 1.00 66.38 72 LEU A C 1
ATOM 567 O O . LEU A 1 72 ? -9.322 19.002 -2.533 1.00 66.38 72 LEU A O 1
ATOM 571 N N . GLY A 1 73 ? -10.980 20.503 -2.791 1.00 67.81 73 GLY A N 1
ATOM 572 C CA . GLY A 1 73 ? -11.896 19.622 -3.525 1.00 67.81 73 GLY A CA 1
ATOM 573 C C . GLY A 1 73 ? -13.247 19.390 -2.839 1.00 67.81 73 GLY A C 1
ATOM 574 O O . GLY A 1 73 ? -14.138 18.810 -3.460 1.00 67.81 73 GLY A O 1
ATOM 575 N N . SER A 1 74 ? -13.451 19.878 -1.607 1.00 66.50 74 SER A N 1
ATOM 576 C CA . SER A 1 74 ? -14.802 20.027 -1.052 1.00 66.50 74 SER A CA 1
ATOM 577 C C . SER A 1 74 ? -15.536 21.107 -1.847 1.00 66.50 74 SER A C 1
ATOM 579 O O . SER A 1 74 ? -15.265 22.294 -1.714 1.00 66.50 74 SER A O 1
ATOM 581 N N . ASN A 1 75 ? -16.441 20.706 -2.738 1.00 75.88 75 ASN A N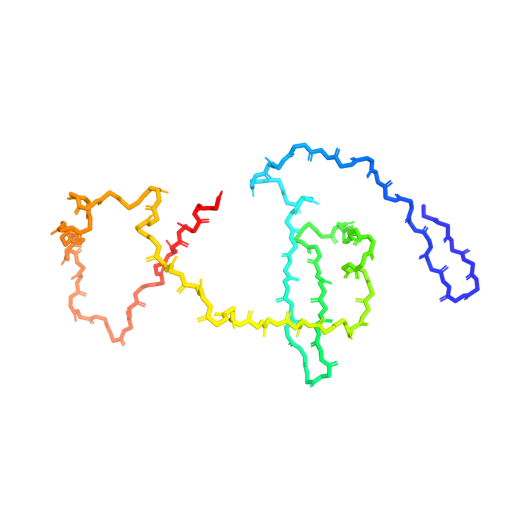 1
ATOM 582 C CA . ASN A 1 75 ? -17.365 21.651 -3.347 1.00 75.88 75 ASN A CA 1
ATOM 583 C C . ASN A 1 75 ? -18.564 21.804 -2.409 1.00 75.88 75 ASN A C 1
ATOM 585 O O . ASN A 1 75 ? -19.537 21.051 -2.499 1.00 75.88 75 ASN A O 1
ATOM 589 N N . ASP A 1 76 ? -18.481 22.766 -1.494 1.00 75.12 76 ASP A N 1
ATOM 590 C CA . ASP A 1 76 ? -19.516 23.013 -0.486 1.00 75.12 76 ASP A CA 1
ATOM 591 C C . ASP A 1 76 ? -20.888 23.263 -1.116 1.00 75.12 76 ASP A C 1
ATOM 593 O O . ASP A 1 76 ? -21.903 22.777 -0.622 1.00 75.12 76 ASP A O 1
ATOM 597 N N . SER A 1 77 ? -20.922 23.905 -2.287 1.00 78.88 77 SER A N 1
ATOM 598 C CA . SER A 1 77 ? -22.161 24.108 -3.046 1.00 78.88 77 SER A CA 1
ATOM 599 C C . SER A 1 77 ? -22.785 22.799 -3.539 1.00 78.88 77 SER A C 1
ATOM 601 O O . SER A 1 77 ? -24.004 22.726 -3.689 1.00 78.88 77 SER A O 1
ATOM 603 N N . LEU A 1 78 ? -21.984 21.761 -3.808 1.00 73.75 78 LEU A N 1
ATOM 604 C CA . LEU A 1 78 ? -22.484 20.421 -4.134 1.00 73.75 78 LEU A CA 1
ATOM 605 C C . LEU A 1 78 ? -22.868 19.633 -2.879 1.00 73.75 78 LEU A C 1
ATOM 607 O O . LEU A 1 78 ? -23.852 18.907 -2.923 1.00 73.75 78 LEU A O 1
ATOM 611 N N . ARG A 1 79 ? -22.152 19.792 -1.759 1.00 69.19 79 ARG A N 1
ATOM 612 C CA . ARG A 1 79 ? -22.493 19.128 -0.485 1.00 69.19 79 ARG A CA 1
ATOM 613 C C . ARG A 1 79 ? -23.763 19.666 0.167 1.00 69.19 79 ARG A C 1
ATOM 615 O O . ARG A 1 79 ? -24.458 18.910 0.837 1.00 69.19 79 ARG A O 1
ATOM 622 N N . LEU A 1 80 ? -24.077 20.943 -0.041 1.00 77.31 80 LEU A N 1
ATOM 623 C CA . LEU A 1 80 ? -25.339 21.548 0.395 1.00 77.31 80 LEU A CA 1
ATOM 624 C C . LEU A 1 80 ? -26.544 21.041 -0.408 1.00 77.31 80 LEU A C 1
ATOM 626 O O . LEU A 1 80 ? -27.682 21.159 0.047 1.00 77.31 80 LEU A O 1
ATOM 630 N N . LYS A 1 81 ? -26.318 20.481 -1.601 1.00 81.25 81 LYS A N 1
ATOM 631 C CA . LYS A 1 81 ? -27.380 19.873 -2.399 1.00 81.25 81 LYS A CA 1
ATOM 632 C C . LYS A 1 81 ? -27.612 18.454 -1.907 1.00 81.25 81 LYS A C 1
ATOM 634 O O . LYS A 1 81 ? -26.742 17.593 -2.008 1.00 81.25 81 LYS A O 1
ATOM 639 N N . LEU A 1 82 ? -28.814 18.205 -1.403 1.00 74.06 82 LEU A N 1
ATOM 640 C CA . LEU A 1 82 ? -29.269 16.845 -1.154 1.00 74.06 82 LEU A CA 1
ATOM 641 C C . LEU A 1 82 ? -29.303 16.071 -2.484 1.00 74.06 82 LEU A C 1
ATOM 643 O O . LEU A 1 82 ? -29.701 16.642 -3.507 1.00 74.06 82 LEU A O 1
ATOM 647 N N . PRO A 1 83 ? -28.897 14.789 -2.500 1.00 72.06 83 PRO A N 1
ATOM 648 C CA . PRO A 1 83 ? -29.111 13.945 -3.664 1.00 72.06 83 PRO A CA 1
ATOM 649 C C . PRO A 1 83 ? -30.612 13.835 -3.946 1.00 72.06 83 PRO A C 1
ATOM 651 O O . PRO A 1 83 ? -31.447 13.953 -3.050 1.00 72.06 83 PRO A O 1
ATOM 654 N N . ASN A 1 84 ? -30.961 13.615 -5.210 1.00 73.31 84 ASN A N 1
ATOM 655 C CA . ASN A 1 84 ? -32.352 13.449 -5.598 1.00 73.31 84 ASN A CA 1
ATOM 656 C C . ASN A 1 84 ? -32.921 12.158 -4.982 1.00 73.31 84 ASN A C 1
ATOM 658 O O . ASN A 1 84 ? -32.426 11.073 -5.275 1.00 73.31 84 ASN A O 1
ATOM 662 N N . PHE A 1 85 ? -33.967 12.269 -4.163 1.00 66.62 85 PHE A N 1
ATOM 663 C CA . PHE A 1 85 ? -34.624 11.135 -3.501 1.00 66.62 85 PHE A CA 1
ATOM 664 C C . PHE A 1 85 ? -35.737 10.512 -4.360 1.00 66.62 85 PHE A C 1
ATOM 666 O O . PHE A 1 85 ? -36.765 10.083 -3.843 1.00 66.62 85 PHE A O 1
ATOM 673 N N . ASN A 1 86 ? -35.543 10.436 -5.678 1.00 71.50 86 ASN A N 1
ATOM 674 C CA . ASN A 1 86 ? -36.487 9.793 -6.597 1.00 71.50 86 ASN A CA 1
ATOM 675 C C . ASN A 1 86 ? -36.318 8.263 -6.596 1.00 71.50 86 ASN A C 1
ATOM 677 O O . ASN A 1 86 ? -36.163 7.652 -7.652 1.00 71.50 86 ASN A O 1
ATOM 681 N N . PHE A 1 87 ? -36.327 7.642 -5.417 1.00 68.88 87 PHE A N 1
ATOM 682 C CA . PHE A 1 87 ? -36.292 6.187 -5.279 1.00 68.88 87 PHE A CA 1
ATOM 683 C C . PHE A 1 87 ? -37.630 5.694 -4.708 1.00 68.88 87 PHE A C 1
ATOM 685 O O . PHE A 1 87 ? -38.173 6.330 -3.801 1.00 68.88 87 PHE A O 1
ATOM 692 N N . PRO A 1 88 ? -38.192 4.584 -5.219 1.00 67.81 88 PRO A N 1
ATOM 693 C CA . PRO A 1 88 ? -39.412 4.018 -4.663 1.00 67.81 88 PRO A CA 1
ATOM 694 C C . PRO A 1 88 ? -39.189 3.592 -3.204 1.00 67.81 88 PRO A C 1
ATOM 696 O O . PRO A 1 88 ? -38.289 2.815 -2.907 1.00 67.81 88 PRO A O 1
ATOM 699 N N . ILE A 1 89 ? -40.044 4.075 -2.298 1.00 58.44 89 ILE A N 1
ATOM 700 C CA . ILE A 1 89 ? -39.969 3.849 -0.838 1.00 58.44 89 ILE A CA 1
ATOM 701 C C . ILE A 1 89 ? -40.302 2.386 -0.447 1.00 58.44 89 ILE A C 1
ATOM 703 O O . ILE A 1 89 ? -40.170 2.001 0.708 1.00 58.44 89 ILE A O 1
ATOM 707 N N . PHE A 1 90 ? -40.710 1.541 -1.400 1.00 58.34 90 PHE A N 1
ATOM 708 C CA . PHE A 1 90 ? -41.307 0.224 -1.136 1.00 58.34 90 PHE A CA 1
ATOM 709 C C . PHE A 1 90 ? -40.363 -0.983 -1.209 1.00 58.34 90 PHE A C 1
ATOM 711 O O . PHE A 1 90 ? -40.845 -2.112 -1.210 1.00 58.34 90 PHE A O 1
ATOM 718 N N . ASN A 1 91 ? -39.046 -0.786 -1.237 1.00 59.44 91 ASN A N 1
ATOM 719 C CA . ASN A 1 91 ? -38.111 -1.910 -1.184 1.00 59.44 91 ASN A CA 1
ATOM 720 C C . ASN A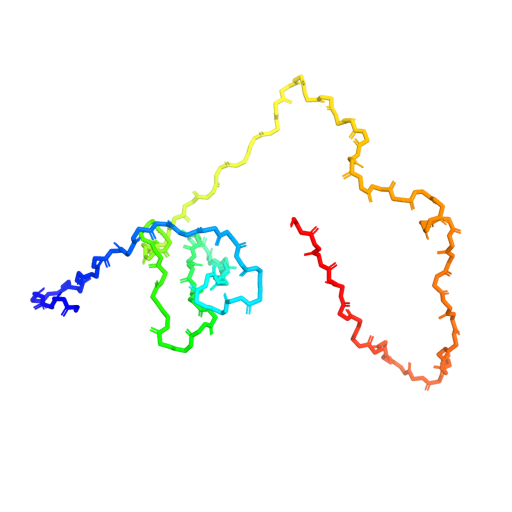 1 91 ? -37.403 -1.952 0.174 1.00 59.44 91 ASN A C 1
ATOM 722 O O . ASN A 1 91 ? -36.718 -1.004 0.550 1.00 59.44 91 ASN A O 1
ATOM 726 N N . ASP A 1 92 ? -37.514 -3.087 0.868 1.00 59.41 92 ASP A N 1
ATOM 727 C CA . ASP A 1 92 ? -36.921 -3.359 2.191 1.00 59.41 92 ASP A CA 1
ATOM 728 C C . ASP A 1 92 ? -35.373 -3.332 2.218 1.00 59.41 92 ASP A C 1
ATOM 730 O O . ASP A 1 92 ? -34.754 -3.570 3.256 1.00 59.41 92 ASP A O 1
ATOM 734 N N . CYS A 1 93 ? -34.727 -3.028 1.087 1.00 59.72 93 CYS A N 1
ATOM 735 C CA . CYS A 1 93 ? -33.280 -2.944 0.928 1.00 59.72 93 CYS A CA 1
ATOM 736 C C . CYS A 1 93 ? -32.905 -1.729 0.070 1.00 59.72 93 CYS A C 1
ATOM 738 O O . CYS A 1 93 ? -33.428 -1.544 -1.029 1.00 59.72 93 CYS A O 1
ATOM 740 N N . SER A 1 94 ? -31.945 -0.931 0.542 1.00 63.19 94 SER A N 1
ATOM 741 C CA . SER A 1 94 ? -31.331 0.131 -0.258 1.00 63.19 94 SER A CA 1
ATOM 742 C C . SER A 1 94 ? -30.538 -0.467 -1.422 1.00 63.19 94 SER A C 1
ATOM 744 O O . SER A 1 94 ? -29.776 -1.418 -1.242 1.00 63.19 94 SER A O 1
ATOM 746 N N . GLU A 1 95 ? -30.694 0.105 -2.613 1.00 61.69 95 GLU A N 1
ATOM 747 C CA . GLU A 1 95 ? -29.881 -0.255 -3.773 1.00 61.69 95 GLU A CA 1
ATOM 748 C C . GLU A 1 95 ? -28.416 0.149 -3.526 1.00 61.69 95 GLU A C 1
ATOM 750 O O . GLU A 1 95 ? -28.129 1.186 -2.921 1.00 61.69 95 GLU A O 1
ATOM 755 N N . SER A 1 96 ? -27.472 -0.704 -3.932 1.00 54.31 96 SER A N 1
ATOM 756 C CA . SER A 1 96 ? -26.045 -0.505 -3.669 1.00 54.31 96 SER A CA 1
ATOM 757 C C . SER A 1 96 ? -25.521 0.716 -4.435 1.00 54.31 96 SER A C 1
ATOM 759 O O . SER A 1 96 ? -25.301 0.663 -5.642 1.00 54.31 96 SER A O 1
ATOM 761 N N . GLY A 1 97 ? -25.322 1.831 -3.730 1.00 50.34 97 GLY A N 1
ATOM 762 C CA . GLY A 1 97 ? -24.700 3.028 -4.287 1.00 50.34 97 GLY A CA 1
ATOM 763 C C . GLY A 1 97 ? -23.182 2.877 -4.373 1.00 50.34 97 GLY A C 1
ATOM 764 O O . GLY A 1 97 ? -22.503 2.779 -3.351 1.00 50.34 97 GLY A O 1
ATOM 765 N N . ILE A 1 98 ? -22.634 2.893 -5.589 1.00 53.66 98 ILE A N 1
ATOM 766 C CA . ILE A 1 98 ? -21.189 2.992 -5.817 1.00 53.66 98 ILE A CA 1
ATOM 767 C C . ILE A 1 98 ? -20.762 4.437 -5.534 1.00 53.66 98 ILE A C 1
ATOM 769 O O . ILE A 1 98 ? -21.093 5.354 -6.283 1.00 53.66 98 ILE A O 1
ATOM 773 N N . VAL A 1 99 ? -20.003 4.649 -4.459 1.00 48.94 99 VAL A N 1
ATOM 774 C CA . VAL A 1 99 ? -19.315 5.922 -4.209 1.00 48.94 99 VAL A CA 1
ATOM 775 C C . VAL A 1 99 ? -17.936 5.883 -4.866 1.00 48.94 99 VAL A C 1
ATOM 777 O O . VAL A 1 99 ? -17.040 5.166 -4.426 1.00 48.94 99 VAL A O 1
ATOM 780 N N . HIS A 1 100 ? -17.756 6.642 -5.947 1.00 38.94 100 HIS A N 1
ATOM 781 C CA . HIS A 1 100 ? -16.434 6.864 -6.530 1.00 38.94 100 HIS A CA 1
ATOM 782 C C . HIS A 1 100 ? -15.627 7.795 -5.621 1.00 38.94 100 HIS A C 1
ATOM 784 O O . HIS A 1 100 ? -15.894 8.993 -5.527 1.00 38.94 100 HIS A O 1
ATOM 790 N N . LEU A 1 101 ? -14.630 7.226 -4.945 1.00 42.78 101 LEU A N 1
ATOM 791 C CA . LEU A 1 101 ? -13.590 7.973 -4.254 1.00 42.78 101 LEU A CA 1
ATOM 792 C C . LEU A 1 101 ? -12.531 8.374 -5.293 1.00 42.78 101 LEU A C 1
ATOM 794 O O . LEU A 1 101 ? -11.684 7.559 -5.651 1.00 42.78 101 LEU A O 1
ATOM 798 N N . CYS A 1 102 ? -12.589 9.607 -5.797 1.00 38.88 102 CYS A N 1
ATOM 799 C CA . CYS A 1 102 ? -11.449 10.190 -6.506 1.00 38.88 102 CYS A CA 1
ATOM 800 C C . CYS A 1 102 ? -10.406 10.621 -5.466 1.00 38.88 102 CYS A C 1
ATOM 802 O O . CYS A 1 102 ? -10.693 11.482 -4.632 1.00 38.88 102 CYS A O 1
ATOM 804 N N . LEU A 1 103 ? -9.233 9.987 -5.513 1.00 46.50 103 LEU A N 1
ATOM 805 C CA . LEU A 1 103 ? -8.005 10.413 -4.838 1.00 46.50 103 LEU A CA 1
ATOM 806 C C . LEU A 1 103 ? -7.122 11.188 -5.816 1.00 46.50 103 LEU A C 1
ATOM 808 O O . LEU A 1 103 ? -7.099 10.794 -7.004 1.00 46.50 103 LEU A O 1
#

Secondary structure (DSSP, 8-state):
-EEETTEEE-PPPPP----TT-TTT-EEEEEETTEEEEEESSTT----HHHHSSSB-------TT---PPPTT--HHHHTSPPP--S-TT-SS----------

Organism: Medicago truncatula (NCBI:txid3880)